Protein AF-A0A938VSW7-F1 (afdb_monomer_lite)

pLDDT: mean 74.75, std 19.7, range [31.94, 96.06]

Sequence (171 aa):
MTPTSTSGLDQGVTTGTHVVDALVDTPWIGLETRHRLQKVVVGFRALDLTTGGFPSIKDLWSASTDTLHLATLEVYTEGDITTPAVSQDLNKLVSSMKALKPDENQQMPLMDIEARHLDCAGMSFKLRFKNALSAAATAAGHKKGLFRIAYIELYVTPSESSIPNAPEPTP

Foldseek 3Di:
DDDDPPPPPPPDPPVPPDDDKDKDKDPKDFAPAKKWFFKKKWWKFAPDDPDPPDPDPCPQLVDQAAKAFAWWKFKDADPPPPDGLDIDTFIDGSVVQVPFAQDPVSGRDIDITMDGPSGDMHRIMMIMTILDQDPVCVVVVHHYGGIDTPDMDIDIGHDPDPDPPDPPPDD

Structure (mmCIF, N/CA/C/O backbone):
data_AF-A0A938VSW7-F1
#
_entry.id   AF-A0A938VSW7-F1
#
loop_
_atom_site.group_PDB
_atom_site.id
_atom_site.type_symbol
_atom_site.label_atom_id
_atom_site.label_alt_id
_atom_site.label_comp_id
_atom_site.label_asym_id
_atom_site.label_entity_id
_atom_site.label_seq_id
_atom_site.pdbx_PDB_ins_code
_atom_site.Cartn_x
_atom_site.Cartn_y
_atom_site.Cartn_z
_atom_site.occupancy
_atom_site.B_iso_or_equiv
_atom_site.auth_seq_id
_atom_site.auth_comp_id
_atom_site.auth_asym_id
_atom_site.auth_atom_id
_atom_site.pdbx_PDB_model_num
ATOM 1 N N . MET A 1 1 ? 9.343 7.666 64.775 1.00 37.47 1 MET A N 1
ATOM 2 C CA . MET A 1 1 ? 9.711 7.636 63.346 1.00 37.47 1 MET A CA 1
ATOM 3 C C . MET A 1 1 ? 8.988 6.457 62.733 1.00 37.47 1 MET A C 1
ATOM 5 O O . MET A 1 1 ? 9.283 5.325 63.086 1.00 37.47 1 MET A O 1
ATOM 9 N N . THR A 1 2 ? 7.977 6.741 61.927 1.00 36.31 2 THR A N 1
ATOM 10 C CA . THR A 1 2 ? 7.080 5.756 61.312 1.00 36.31 2 THR A CA 1
ATOM 11 C C . THR A 1 2 ? 7.349 5.822 59.811 1.00 36.31 2 THR A C 1
ATOM 13 O O . THR A 1 2 ? 7.447 6.941 59.303 1.00 36.31 2 THR A O 1
ATOM 16 N N . PRO A 1 3 ? 7.526 4.703 59.090 1.00 33.22 3 PRO A N 1
ATOM 17 C CA . PRO A 1 3 ? 7.758 4.776 57.657 1.00 33.22 3 PRO A CA 1
ATOM 18 C C . PRO A 1 3 ? 6.482 5.267 56.967 1.00 33.22 3 PRO A C 1
ATOM 20 O O . PRO A 1 3 ? 5.403 4.696 57.129 1.00 33.22 3 PRO A O 1
ATOM 23 N N . THR A 1 4 ? 6.615 6.356 56.216 1.00 37.28 4 THR A N 1
ATOM 24 C CA . THR A 1 4 ? 5.563 6.904 55.364 1.00 37.28 4 THR A CA 1
ATOM 25 C C . THR A 1 4 ? 5.325 5.941 54.204 1.00 37.28 4 THR A C 1
ATOM 27 O O . THR A 1 4 ? 6.127 5.862 53.277 1.00 37.28 4 THR A O 1
ATOM 30 N N . SER A 1 5 ? 4.215 5.206 54.254 1.00 35.53 5 SER A N 1
ATOM 31 C CA . SER A 1 5 ? 3.655 4.499 53.102 1.00 35.53 5 SER A CA 1
ATOM 32 C C . SER A 1 5 ? 3.223 5.530 52.060 1.00 35.53 5 SER A C 1
ATOM 34 O O . SER A 1 5 ? 2.189 6.177 52.220 1.00 35.53 5 SER A O 1
ATOM 36 N N . THR A 1 6 ? 4.000 5.699 50.991 1.00 39.44 6 THR A N 1
ATOM 37 C CA . THR A 1 6 ? 3.523 6.380 49.785 1.00 39.44 6 THR A CA 1
ATOM 38 C C . THR A 1 6 ? 2.794 5.344 48.940 1.00 39.44 6 THR A C 1
ATOM 40 O O . THR A 1 6 ? 3.403 4.601 48.177 1.00 39.44 6 THR A O 1
ATOM 43 N N . SER A 1 7 ? 1.474 5.267 49.103 1.00 40.72 7 SER A N 1
ATOM 44 C CA . SER A 1 7 ? 0.603 4.629 48.122 1.00 40.72 7 SER A CA 1
ATOM 45 C C . SER A 1 7 ? 0.583 5.506 46.867 1.00 40.72 7 SER A C 1
ATOM 47 O O . SER A 1 7 ? -0.312 6.330 46.676 1.00 40.72 7 SER A O 1
ATOM 49 N N . GLY A 1 8 ? 1.606 5.374 46.028 1.00 32.53 8 GLY A N 1
ATOM 50 C CA . GLY A 1 8 ? 1.501 5.742 44.627 1.00 32.53 8 GLY A CA 1
ATOM 51 C C . GLY A 1 8 ? 0.665 4.665 43.961 1.00 32.53 8 GLY A C 1
ATOM 52 O O . GLY A 1 8 ? 1.194 3.629 43.579 1.00 32.53 8 GLY A O 1
ATOM 53 N N . LEU A 1 9 ? -0.651 4.869 43.917 1.00 34.19 9 LEU A N 1
ATOM 54 C CA . LEU A 1 9 ? -1.508 4.162 42.977 1.00 34.19 9 LEU A CA 1
ATOM 55 C C . LEU A 1 9 ? -0.859 4.318 41.600 1.00 34.19 9 LEU A C 1
ATOM 57 O O . LEU A 1 9 ? -0.816 5.435 41.081 1.00 34.19 9 LEU A O 1
ATOM 61 N N . ASP A 1 10 ? -0.351 3.215 41.051 1.00 31.94 10 ASP A N 1
ATOM 62 C CA . ASP A 1 10 ? -0.155 3.045 39.618 1.00 31.94 10 ASP A CA 1
ATOM 63 C C . ASP A 1 10 ? -1.502 3.369 38.967 1.00 31.94 10 ASP A C 1
ATOM 65 O O . ASP A 1 10 ? -2.405 2.533 38.870 1.00 31.94 10 ASP A O 1
ATOM 69 N N . GLN A 1 11 ? -1.689 4.640 38.608 1.00 37.84 11 GLN A N 1
ATOM 70 C CA . GLN A 1 11 ? -2.750 5.033 37.707 1.00 37.84 11 GLN A CA 1
ATOM 71 C C . GLN A 1 11 ? -2.490 4.261 36.430 1.00 37.84 11 GLN A C 1
ATOM 73 O O . GLN A 1 11 ? -1.427 4.403 35.828 1.00 37.84 11 GLN A O 1
ATOM 78 N N . GLY A 1 12 ? -3.450 3.403 36.093 1.00 35.81 12 GLY A N 1
ATOM 79 C CA . GLY A 1 12 ? -3.378 2.465 34.993 1.00 35.81 12 GLY A CA 1
ATOM 80 C C . GLY A 1 12 ? -2.752 3.085 33.757 1.00 35.81 12 GLY A C 1
ATOM 81 O O . GLY A 1 12 ? -3.410 3.779 32.985 1.00 35.81 12 GLY A O 1
ATOM 82 N N . VAL A 1 13 ? -1.488 2.744 33.527 1.00 33.59 13 VAL A N 1
ATOM 83 C CA . VAL A 1 13 ? -0.973 2.664 32.175 1.00 33.59 13 VAL A CA 1
ATOM 84 C C . VAL A 1 13 ? -1.668 1.440 31.594 1.00 33.59 13 VAL A C 1
ATOM 86 O O . VAL A 1 13 ? -1.162 0.324 31.649 1.00 33.59 13 VAL A O 1
ATOM 89 N N . THR A 1 14 ? -2.872 1.630 31.051 1.00 35.84 14 THR A N 1
ATOM 90 C CA . THR A 1 14 ? -3.239 0.857 29.869 1.00 35.84 14 THR A CA 1
ATOM 91 C C . THR A 1 14 ? -2.135 1.164 28.877 1.00 35.84 14 THR A C 1
ATOM 93 O O . THR A 1 14 ? -2.120 2.245 28.290 1.00 35.84 14 THR A O 1
ATOM 96 N N . THR A 1 15 ? -1.147 0.277 28.788 1.00 39.91 15 THR A N 1
ATOM 97 C CA . THR A 1 15 ? -0.140 0.272 27.737 1.00 39.91 15 THR A CA 1
ATOM 98 C C . THR A 1 15 ? -0.913 0.137 26.438 1.00 39.91 15 THR A C 1
ATOM 100 O O . THR A 1 15 ? -1.224 -0.962 25.988 1.00 39.91 15 THR A O 1
ATOM 103 N N . GLY A 1 16 ? -1.331 1.277 25.887 1.00 41.97 16 GLY A N 1
ATOM 104 C CA . GLY A 1 16 ? -1.948 1.333 24.582 1.00 41.97 16 GLY A CA 1
ATOM 105 C C . GLY A 1 16 ? -0.976 0.679 23.619 1.00 41.97 16 GLY A C 1
ATOM 106 O O . GLY A 1 16 ? 0.212 1.004 23.608 1.00 41.97 16 GLY A O 1
ATOM 107 N N . THR A 1 17 ? -1.453 -0.290 22.850 1.00 50.28 17 THR A N 1
ATOM 108 C CA . THR A 1 17 ? -0.676 -0.883 21.770 1.00 50.28 17 THR A CA 1
ATOM 109 C C . THR A 1 17 ? -0.430 0.225 20.746 1.00 50.28 17 THR A C 1
ATOM 111 O O . THR A 1 17 ? -1.281 0.519 19.909 1.00 50.28 17 THR A O 1
ATOM 114 N N . HIS A 1 18 ? 0.690 0.937 20.867 1.00 50.75 18 HIS A N 1
ATOM 115 C CA . HIS A 1 18 ? 1.021 2.023 19.955 1.00 50.75 18 HIS A CA 1
ATOM 116 C C . HIS A 1 18 ? 1.423 1.420 18.608 1.00 50.75 18 HIS A C 1
ATOM 118 O O . HIS A 1 18 ? 2.370 0.638 18.523 1.00 50.75 18 HIS A O 1
ATOM 124 N N . VAL A 1 19 ? 0.693 1.773 17.547 1.00 60.81 19 VAL A N 1
ATOM 125 C CA . VAL A 1 19 ? 1.046 1.382 16.178 1.00 60.81 19 VAL A CA 1
ATOM 126 C C . VAL A 1 19 ? 2.333 2.111 15.795 1.00 60.81 19 VAL A C 1
ATOM 128 O O . VAL A 1 19 ? 2.337 3.335 15.661 1.00 60.81 19 VAL A O 1
ATOM 131 N N . VAL A 1 20 ? 3.427 1.365 15.650 1.00 61.41 20 VAL A N 1
ATOM 132 C CA . VAL A 1 20 ? 4.724 1.898 15.212 1.00 61.41 20 VAL A CA 1
ATOM 133 C C . VAL A 1 20 ? 4.769 1.935 13.687 1.00 61.41 20 VAL A C 1
ATOM 135 O O . VAL A 1 20 ? 4.214 1.059 13.016 1.00 61.41 20 VAL A O 1
ATOM 138 N N . ASP A 1 21 ? 5.447 2.940 13.135 1.00 74.00 21 ASP A N 1
ATOM 139 C CA . ASP A 1 21 ? 5.709 2.995 11.702 1.00 74.00 21 ASP A CA 1
ATOM 140 C C . ASP A 1 21 ? 6.591 1.822 11.288 1.00 74.00 21 ASP A C 1
ATOM 142 O O . ASP A 1 21 ? 7.732 1.677 11.722 1.00 74.00 21 ASP A O 1
ATOM 146 N N . ALA A 1 22 ? 6.028 0.977 10.434 1.00 72.44 22 ALA A N 1
ATOM 147 C CA . ALA A 1 22 ? 6.720 -0.133 9.816 1.00 72.44 22 ALA A CA 1
ATOM 148 C C . ALA A 1 22 ? 6.931 0.161 8.333 1.00 72.44 22 ALA A C 1
ATOM 150 O O . ALA A 1 22 ? 6.105 0.813 7.682 1.00 72.44 22 ALA A O 1
ATOM 151 N N . LEU A 1 23 ? 8.036 -0.358 7.810 1.00 86.19 23 LEU A N 1
ATOM 152 C CA . LEU A 1 23 ? 8.347 -0.368 6.392 1.00 86.19 23 LEU A CA 1
ATOM 153 C C . LEU A 1 23 ? 8.542 -1.818 5.961 1.00 86.19 23 LEU A C 1
ATOM 155 O O . LEU A 1 23 ? 9.309 -2.555 6.579 1.00 86.19 23 LEU A O 1
ATOM 159 N N . VAL A 1 24 ? 7.844 -2.213 4.902 1.00 88.62 24 VAL A N 1
ATOM 160 C CA . VAL A 1 24 ? 7.968 -3.534 4.283 1.00 88.62 24 VAL A CA 1
ATOM 161 C C . VAL A 1 24 ? 8.342 -3.343 2.823 1.00 88.62 24 VAL A C 1
ATOM 163 O O . VAL A 1 24 ? 7.614 -2.695 2.077 1.00 88.62 24 VAL A O 1
ATOM 166 N N . ASP A 1 25 ? 9.467 -3.923 2.421 1.00 92.12 25 ASP A N 1
ATOM 167 C CA . ASP A 1 25 ? 9.949 -3.908 1.043 1.00 92.12 25 ASP A CA 1
ATOM 168 C C . ASP A 1 25 ? 9.784 -5.300 0.425 1.00 92.12 25 ASP A C 1
ATOM 170 O O . ASP A 1 25 ? 10.153 -6.306 1.036 1.00 92.12 25 ASP A O 1
ATOM 174 N N . THR A 1 26 ? 9.293 -5.368 -0.812 1.00 91.25 26 THR A N 1
ATOM 175 C CA . THR A 1 26 ? 9.405 -6.590 -1.614 1.00 91.25 26 THR A CA 1
ATOM 176 C C . THR A 1 26 ? 10.826 -6.733 -2.168 1.00 91.25 26 THR A C 1
ATOM 178 O O . THR A 1 26 ? 11.542 -5.735 -2.333 1.00 91.25 26 THR A O 1
ATOM 181 N N . PRO A 1 27 ? 11.248 -7.953 -2.540 1.00 92.69 27 PRO A N 1
ATOM 182 C CA . PRO A 1 27 ? 12.332 -8.121 -3.497 1.00 92.69 27 PRO A CA 1
ATOM 183 C C . PRO A 1 27 ? 12.034 -7.372 -4.805 1.00 92.69 27 PRO A C 1
ATOM 185 O O . PRO A 1 27 ? 10.881 -7.038 -5.099 1.00 92.69 27 PRO A O 1
ATOM 188 N N . TRP A 1 28 ? 13.077 -7.134 -5.600 1.00 93.75 28 TRP A N 1
ATOM 189 C CA . TRP A 1 28 ? 12.902 -6.675 -6.975 1.00 93.75 28 TRP A CA 1
ATOM 190 C C . TRP A 1 28 ? 12.240 -7.773 -7.805 1.00 93.75 28 TRP A C 1
ATOM 192 O O . TRP A 1 28 ? 12.693 -8.917 -7.819 1.00 93.75 28 TRP A O 1
ATOM 202 N N . ILE A 1 29 ? 11.175 -7.404 -8.505 1.00 93.19 29 ILE A N 1
ATOM 203 C CA . ILE A 1 29 ? 10.444 -8.256 -9.434 1.00 93.19 29 ILE A CA 1
ATOM 204 C C . ILE A 1 29 ? 10.929 -7.884 -10.831 1.00 93.19 29 ILE A C 1
ATOM 206 O O . ILE A 1 29 ? 10.558 -6.834 -11.354 1.00 93.19 29 ILE A O 1
ATOM 210 N N . GLY A 1 30 ? 11.809 -8.709 -11.393 1.00 91.44 30 GLY A N 1
ATOM 211 C CA . GLY A 1 30 ? 12.292 -8.562 -12.765 1.00 91.44 30 GLY A CA 1
ATOM 212 C C . GLY A 1 30 ? 11.322 -9.181 -13.768 1.00 91.44 30 GLY A C 1
ATOM 213 O O . GLY A 1 30 ? 10.740 -10.231 -13.506 1.00 91.44 30 GLY A O 1
ATOM 214 N N . LEU A 1 31 ? 11.167 -8.531 -14.914 1.00 89.12 31 LEU A N 1
ATOM 215 C CA . LEU A 1 31 ? 10.384 -8.981 -16.058 1.00 89.12 31 LEU A CA 1
ATOM 216 C C . LEU A 1 31 ? 11.305 -9.091 -17.279 1.00 89.12 31 LEU A C 1
ATOM 218 O O . LEU A 1 31 ? 12.276 -8.346 -17.403 1.00 89.12 31 LEU A O 1
ATOM 222 N N . GLU A 1 32 ? 11.000 -10.013 -18.192 1.00 87.25 32 GLU A N 1
ATOM 223 C CA . GLU A 1 32 ? 11.838 -10.270 -19.376 1.00 87.25 32 GLU A CA 1
ATOM 224 C C . GLU A 1 32 ? 11.861 -9.090 -20.356 1.00 87.25 32 GLU A C 1
ATOM 226 O O . GLU A 1 32 ? 12.871 -8.812 -21.000 1.00 87.25 32 GLU A O 1
ATOM 231 N N . THR A 1 33 ? 10.742 -8.376 -20.458 1.00 89.19 33 THR A N 1
ATOM 232 C CA . THR A 1 33 ? 10.574 -7.204 -21.318 1.00 89.19 33 THR A CA 1
ATOM 233 C C . THR A 1 33 ? 9.970 -6.051 -20.528 1.00 89.19 33 THR A C 1
ATOM 235 O O . THR A 1 33 ? 9.514 -6.208 -19.391 1.00 89.19 33 THR A O 1
ATOM 238 N N . ARG A 1 34 ? 9.967 -4.853 -21.119 1.00 88.75 34 ARG A N 1
ATOM 239 C CA . ARG A 1 34 ? 9.388 -3.674 -20.475 1.00 88.75 34 ARG A CA 1
ATOM 240 C C . ARG A 1 34 ? 7.872 -3.817 -20.371 1.00 88.75 34 ARG A C 1
ATOM 242 O O . ARG A 1 34 ? 7.187 -3.964 -21.381 1.00 88.75 34 ARG A O 1
ATOM 249 N N . HIS A 1 35 ? 7.347 -3.701 -19.159 1.00 92.44 35 HIS A N 1
ATOM 250 C CA . HIS A 1 35 ? 5.912 -3.715 -18.902 1.00 92.44 35 HIS A CA 1
ATOM 251 C C . HIS A 1 35 ? 5.457 -2.410 -18.258 1.00 92.44 35 HIS A C 1
ATOM 253 O O . HIS A 1 35 ? 6.245 -1.687 -17.651 1.00 92.44 35 HIS A O 1
ATOM 259 N N . ARG A 1 36 ? 4.163 -2.122 -18.375 1.00 92.56 36 ARG A N 1
ATOM 260 C CA . ARG A 1 36 ? 3.461 -1.090 -17.617 1.00 92.56 36 ARG A CA 1
ATOM 261 C C . ARG A 1 36 ? 2.701 -1.726 -16.461 1.00 92.56 36 ARG A C 1
ATOM 263 O O . ARG A 1 36 ? 1.843 -2.582 -16.692 1.00 92.56 36 ARG A O 1
ATOM 270 N N . LEU A 1 37 ? 2.993 -1.294 -15.237 1.00 93.12 37 LEU A N 1
ATOM 271 C CA . LEU A 1 37 ? 2.238 -1.668 -14.046 1.00 93.12 37 LEU A CA 1
ATOM 272 C C . LEU A 1 37 ? 0.945 -0.851 -13.994 1.00 93.12 37 LEU A C 1
ATOM 274 O O . LEU A 1 37 ? 0.973 0.371 -13.873 1.00 93.12 37 LEU A O 1
ATOM 278 N N . GLN A 1 38 ? -0.190 -1.539 -14.095 1.00 92.31 38 GLN A N 1
ATOM 279 C CA . GLN A 1 38 ? -1.513 -0.909 -14.155 1.00 92.31 38 GLN A CA 1
ATOM 280 C C . GLN A 1 38 ? -2.212 -0.917 -12.797 1.00 92.31 38 GLN A C 1
ATOM 282 O O . GLN A 1 38 ? -2.896 0.041 -12.418 1.00 92.31 38 GLN A O 1
ATOM 287 N N . LYS A 1 39 ? -2.054 -2.024 -12.067 1.00 93.94 39 LYS A N 1
ATOM 288 C CA . LYS A 1 39 ? -2.736 -2.262 -10.800 1.00 93.94 39 LYS A CA 1
ATOM 289 C C . LYS A 1 39 ? -1.892 -3.147 -9.890 1.00 93.94 39 LYS A C 1
ATOM 291 O O . LYS A 1 39 ? -1.253 -4.090 -10.352 1.00 93.94 39 LYS A O 1
ATOM 296 N N . VAL A 1 40 ? -1.950 -2.874 -8.593 1.00 94.69 40 VAL A N 1
ATOM 297 C CA . VAL A 1 40 ? -1.493 -3.788 -7.540 1.00 94.69 40 VAL A CA 1
ATOM 298 C C . VAL A 1 40 ? -2.688 -4.120 -6.654 1.00 94.69 40 VAL A C 1
ATOM 300 O O . VAL A 1 40 ? -3.420 -3.220 -6.247 1.00 94.69 40 VAL A O 1
ATOM 303 N N . VAL A 1 41 ? -2.901 -5.402 -6.367 1.00 94.38 41 VAL A N 1
ATOM 304 C CA . VAL A 1 41 ? -3.890 -5.862 -5.383 1.00 94.38 41 VAL A CA 1
ATOM 305 C C . VAL A 1 41 ? -3.136 -6.351 -4.161 1.00 94.38 41 VAL A C 1
ATOM 307 O O . VAL A 1 41 ? -2.222 -7.164 -4.272 1.00 94.38 41 VAL A O 1
ATOM 310 N N . VAL A 1 42 ? -3.497 -5.836 -2.993 1.00 93.06 42 VAL A N 1
ATOM 311 C CA . VAL A 1 42 ? -2.857 -6.181 -1.725 1.00 93.06 42 VAL A CA 1
ATOM 312 C C . VAL A 1 42 ? -3.916 -6.737 -0.796 1.00 93.06 42 VAL A C 1
ATOM 314 O O . VAL A 1 42 ? -4.889 -6.050 -0.482 1.00 93.06 42 VAL A O 1
ATOM 317 N N . GLY A 1 43 ? -3.711 -7.971 -0.347 1.00 89.94 43 GLY A N 1
ATOM 318 C CA . GLY A 1 43 ? -4.542 -8.581 0.678 1.00 89.94 43 GLY A CA 1
ATOM 319 C C . GLY A 1 43 ? -4.022 -8.209 2.056 1.00 89.94 43 GLY A C 1
ATOM 320 O O . GLY A 1 43 ? -2.932 -8.634 2.440 1.00 89.94 43 GLY A O 1
ATOM 321 N N . PHE A 1 44 ? -4.799 -7.456 2.826 1.00 86.25 44 PHE A N 1
ATOM 322 C CA . PHE A 1 44 ? -4.495 -7.158 4.223 1.00 86.25 44 PHE A CA 1
ATOM 323 C C . PHE A 1 44 ? -5.286 -8.058 5.160 1.00 86.25 44 PHE A C 1
ATOM 325 O O . PHE A 1 44 ? -6.440 -8.397 4.908 1.00 86.25 44 PHE A O 1
ATOM 332 N N . ARG A 1 45 ? -4.686 -8.398 6.298 1.00 80.88 45 ARG A N 1
ATOM 333 C CA . ARG A 1 45 ? -5.381 -9.041 7.411 1.00 80.88 45 ARG A CA 1
ATOM 334 C C . ARG A 1 45 ? -5.137 -8.254 8.685 1.00 80.88 45 ARG A C 1
ATOM 336 O O . ARG A 1 45 ? -3.996 -7.905 8.964 1.00 80.88 45 ARG A O 1
ATOM 343 N N . ALA A 1 46 ? -6.174 -7.989 9.469 1.00 76.12 46 ALA A N 1
ATOM 344 C CA . ALA A 1 46 ? -6.000 -7.337 10.765 1.00 76.12 46 ALA A CA 1
ATOM 345 C C . ALA A 1 46 ? -5.157 -8.214 11.714 1.00 76.12 46 ALA A C 1
ATOM 347 O O . ALA A 1 46 ? -5.324 -9.437 11.748 1.00 76.12 46 ALA A O 1
ATOM 348 N N . LEU A 1 47 ? -4.237 -7.584 12.445 1.00 66.81 47 LEU A N 1
ATOM 349 C CA . LEU A 1 47 ? -3.419 -8.198 13.486 1.00 66.81 47 LEU A CA 1
ATOM 350 C C . LEU A 1 47 ? -4.045 -7.867 14.848 1.00 66.81 47 LEU A C 1
ATOM 352 O O . LEU A 1 47 ? -4.134 -6.701 15.211 1.00 66.81 47 LEU A O 1
ATOM 356 N N . ASP A 1 48 ? -4.414 -8.915 15.579 1.00 54.88 48 ASP A N 1
ATOM 357 C CA . ASP A 1 48 ? -4.952 -8.957 16.948 1.00 54.88 48 ASP A CA 1
ATOM 358 C C . ASP A 1 48 ? -6.484 -9.126 17.105 1.00 54.88 48 ASP A C 1
ATOM 360 O O . ASP A 1 48 ? -7.309 -8.321 16.674 1.00 54.88 48 ASP A O 1
ATOM 364 N N . LEU A 1 49 ? -6.799 -10.259 17.745 1.00 49.78 49 LEU A N 1
ATOM 365 C CA . LEU A 1 49 ? -8.076 -10.858 18.143 1.00 49.78 49 LEU A CA 1
ATOM 366 C C . LEU A 1 49 ? -7.855 -11.626 19.469 1.00 49.78 49 LEU A C 1
ATOM 368 O O . LEU A 1 49 ? -8.308 -12.761 19.638 1.00 49.78 49 LEU A O 1
ATOM 372 N N . THR A 1 50 ? -7.080 -11.087 20.410 1.00 41.91 50 THR A N 1
ATOM 373 C CA . THR A 1 50 ? -6.873 -11.738 21.713 1.00 41.91 50 THR A CA 1
ATOM 374 C C . THR A 1 50 ? -8.127 -11.639 22.582 1.00 41.91 50 THR A C 1
ATOM 376 O O . THR A 1 50 ? -8.244 -10.767 23.433 1.00 41.91 50 THR A O 1
ATOM 379 N N . THR A 1 51 ? -9.057 -12.572 22.342 1.00 42.38 51 THR A N 1
ATOM 380 C CA . THR A 1 51 ? -10.317 -12.945 23.028 1.00 42.38 51 THR A CA 1
ATOM 381 C C . THR A 1 51 ? -11.505 -12.893 22.066 1.00 42.38 51 THR A C 1
ATOM 383 O O . THR A 1 51 ? -11.627 -11.966 21.274 1.00 42.38 51 THR A O 1
ATOM 386 N N . GLY A 1 52 ? -12.345 -13.939 22.097 1.00 40.34 52 GLY A N 1
ATOM 387 C CA . GLY A 1 52 ? -13.476 -14.232 21.197 1.00 40.34 52 GLY A CA 1
ATOM 388 C C . GLY A 1 52 ? -14.636 -13.228 21.233 1.00 40.34 52 GLY A C 1
ATOM 389 O O . GLY A 1 52 ? -15.792 -13.590 21.420 1.00 40.34 52 GLY A O 1
ATOM 390 N N . GLY A 1 53 ? -14.306 -11.963 21.034 1.00 41.59 53 GLY A N 1
ATOM 391 C CA . GLY A 1 53 ? -15.146 -10.786 20.968 1.00 41.59 53 GLY A CA 1
ATOM 392 C C . GLY A 1 53 ? -14.195 -9.599 20.856 1.00 41.59 53 GLY A C 1
ATOM 393 O O . GLY A 1 53 ? -13.529 -9.287 21.831 1.00 41.59 53 GLY A O 1
ATOM 394 N N . PHE A 1 54 ? -14.093 -9.003 19.660 1.00 47.06 54 PHE A N 1
ATOM 395 C CA . PHE A 1 54 ? -13.268 -7.830 19.315 1.00 47.06 54 PHE A CA 1
ATOM 396 C C . PHE A 1 54 ? -12.653 -7.079 20.522 1.00 47.06 54 PHE A C 1
ATOM 398 O O . PHE A 1 54 ? -13.322 -6.205 21.089 1.00 47.06 54 PHE A O 1
ATOM 405 N N . PRO A 1 55 ? -11.396 -7.348 20.918 1.00 40.78 55 PRO A N 1
ATOM 406 C CA . PRO A 1 55 ? -10.778 -6.627 22.018 1.00 40.78 55 PRO A CA 1
ATOM 407 C C . PRO A 1 55 ? -10.054 -5.360 21.531 1.00 40.78 55 PRO A C 1
ATOM 409 O O . PRO A 1 55 ? -9.368 -5.340 20.514 1.00 40.78 55 PRO A O 1
ATOM 412 N N . SER A 1 56 ? -10.292 -4.281 22.284 1.00 40.84 56 SER A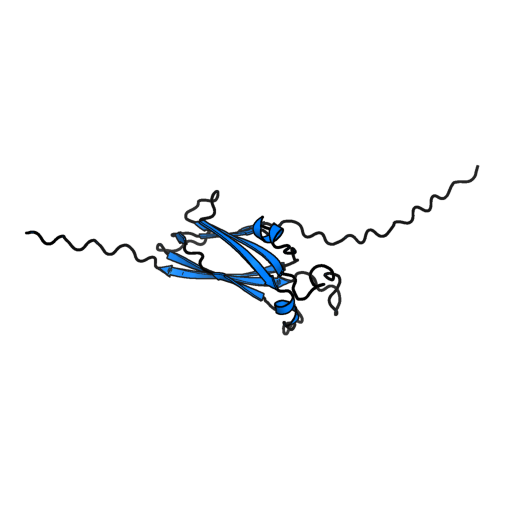 N 1
ATOM 413 C CA . SER A 1 56 ? -9.536 -3.023 22.445 1.00 40.84 56 SER A CA 1
ATOM 414 C C . SER A 1 56 ? -9.049 -2.205 21.249 1.00 40.84 56 SER A C 1
ATOM 416 O O . SER A 1 56 ? -8.382 -1.203 21.471 1.00 40.84 56 SER A O 1
ATOM 418 N N . ILE A 1 57 ? -9.462 -2.470 20.015 1.00 49.69 57 ILE A N 1
ATOM 419 C CA . ILE A 1 57 ? -9.322 -1.459 18.955 1.00 49.69 57 ILE A CA 1
ATOM 420 C C . ILE A 1 57 ? -10.540 -0.494 18.945 1.00 49.69 57 ILE A C 1
ATOM 422 O O . ILE A 1 57 ? -10.982 -0.007 17.904 1.00 49.69 57 ILE A O 1
ATOM 426 N N . LYS A 1 58 ? -11.157 -0.230 20.107 1.00 46.88 58 LYS A N 1
ATOM 427 C CA . LYS A 1 58 ? -12.383 0.589 20.197 1.00 46.88 58 LYS A CA 1
ATOM 428 C C . LYS A 1 5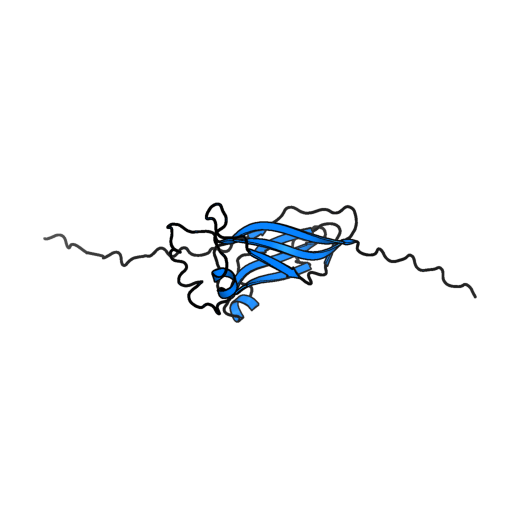8 ? -12.207 1.974 19.573 1.00 46.88 58 LYS A C 1
ATOM 430 O O . LYS A 1 58 ? -13.153 2.461 18.966 1.00 46.88 58 LYS A O 1
ATOM 435 N N . ASP A 1 59 ? -11.008 2.548 19.640 1.00 50.09 59 ASP A N 1
ATOM 436 C CA . ASP A 1 59 ? -10.746 3.892 19.119 1.00 50.09 59 ASP A CA 1
ATOM 437 C C . ASP A 1 59 ? -10.568 3.948 17.597 1.00 50.09 59 ASP A C 1
ATOM 439 O O . ASP A 1 59 ? -10.965 4.946 16.987 1.00 50.09 59 ASP A O 1
ATOM 443 N N . LEU A 1 60 ? -10.036 2.894 16.959 1.00 54.66 60 LEU A N 1
ATOM 444 C CA . LEU A 1 60 ? -9.894 2.862 15.492 1.00 54.66 60 LEU A CA 1
ATOM 445 C C . LEU A 1 60 ? -11.210 2.491 14.803 1.00 54.66 60 LEU A C 1
ATOM 447 O O . LEU A 1 60 ? -11.439 2.912 13.677 1.00 54.66 60 LEU A O 1
ATOM 451 N N . TRP A 1 61 ? -12.089 1.745 15.481 1.00 61.31 61 TRP A N 1
ATOM 452 C CA . TRP A 1 61 ? -13.388 1.318 14.942 1.00 61.31 61 TRP A CA 1
ATOM 453 C C . TRP A 1 61 ? -14.582 2.087 15.520 1.00 61.31 61 TRP A C 1
ATOM 455 O O . TRP A 1 61 ? -15.730 1.650 15.335 1.00 61.31 61 TRP A O 1
ATOM 465 N N . SER A 1 62 ? -14.326 3.172 16.260 1.00 61.66 62 SER A N 1
ATOM 466 C CA . SER A 1 62 ? -15.339 3.895 17.038 1.00 61.66 62 SER A CA 1
ATOM 467 C C . SER A 1 62 ? -16.450 4.440 16.148 1.00 61.66 62 SER A C 1
ATOM 469 O O . SER A 1 62 ? -17.621 4.195 16.442 1.00 61.66 62 SER A O 1
ATOM 471 N N . ALA A 1 63 ? -16.114 5.067 15.016 1.00 72.31 63 ALA A N 1
ATOM 472 C CA . ALA A 1 63 ? -17.097 5.495 14.028 1.00 72.31 63 ALA A CA 1
ATOM 473 C C . ALA A 1 63 ? -17.021 4.642 12.754 1.00 72.31 63 ALA A C 1
ATOM 475 O O . ALA A 1 63 ? -15.958 4.383 12.198 1.00 72.31 63 ALA A O 1
ATOM 476 N N . SER A 1 64 ? -18.176 4.209 12.239 1.00 75.19 64 SER A N 1
ATOM 477 C CA . SER A 1 64 ? -18.257 3.477 10.962 1.00 75.19 64 SER A CA 1
ATOM 478 C C . SER A 1 64 ? -17.828 4.306 9.750 1.00 75.19 64 SER A C 1
ATOM 480 O O . SER A 1 64 ? -17.549 3.742 8.695 1.00 75.19 64 SER A O 1
ATOM 482 N N . THR A 1 65 ? -17.807 5.627 9.910 1.00 81.44 65 THR A N 1
ATOM 483 C CA . THR A 1 65 ? -17.377 6.614 8.919 1.00 81.44 65 THR A CA 1
ATOM 484 C C . THR A 1 65 ? -15.875 6.865 8.935 1.00 81.44 65 THR A C 1
ATOM 486 O O . THR A 1 65 ? -15.391 7.569 8.057 1.00 81.44 65 THR A O 1
ATOM 489 N N . ASP A 1 66 ? -15.139 6.324 9.910 1.00 82.31 66 ASP A N 1
ATOM 490 C CA . ASP A 1 66 ? -13.691 6.492 9.955 1.00 82.31 66 ASP A CA 1
ATOM 491 C C . ASP A 1 66 ? -13.027 5.772 8.777 1.00 82.31 66 ASP A C 1
ATOM 493 O O . ASP A 1 66 ? -13.405 4.654 8.399 1.00 82.31 66 ASP A O 1
ATOM 497 N N . THR A 1 67 ? -11.991 6.407 8.234 1.00 87.69 67 THR A N 1
ATOM 498 C CA . THR A 1 67 ? -11.112 5.818 7.226 1.00 87.69 67 THR A CA 1
ATOM 499 C C . THR A 1 67 ? -9.836 5.333 7.897 1.00 87.69 67 THR A C 1
ATOM 501 O O . THR A 1 67 ? -9.109 6.104 8.530 1.00 87.69 67 THR A O 1
ATOM 504 N N . LEU A 1 68 ? -9.547 4.045 7.735 1.00 86.44 68 LEU A N 1
ATOM 505 C CA . LEU A 1 68 ? -8.306 3.443 8.192 1.00 86.44 68 LEU A CA 1
ATOM 506 C C . LEU A 1 68 ? -7.258 3.497 7.088 1.00 86.44 68 LEU A C 1
ATOM 508 O O . LEU A 1 68 ? -7.501 3.055 5.966 1.00 86.44 68 LEU A O 1
ATOM 512 N N . HIS A 1 69 ? -6.092 4.037 7.424 1.00 88.75 69 HIS A N 1
ATOM 513 C CA . HIS A 1 69 ? -4.887 3.947 6.615 1.00 88.75 69 HIS A CA 1
ATOM 514 C C . HIS A 1 69 ? -4.208 2.611 6.913 1.00 88.75 69 HIS A C 1
ATOM 516 O O . HIS A 1 69 ? -3.864 2.333 8.065 1.00 88.75 69 HIS A O 1
ATOM 522 N N . LEU A 1 70 ? -4.067 1.777 5.882 1.00 87.44 70 LEU A N 1
ATOM 523 C CA . LEU A 1 70 ? -3.430 0.467 6.004 1.00 87.44 70 LEU A CA 1
ATOM 524 C C . LEU A 1 70 ? -1.939 0.551 5.675 1.00 87.44 70 LEU A C 1
ATOM 526 O O . LEU A 1 70 ? -1.126 -0.074 6.348 1.00 87.44 70 LEU A O 1
ATOM 530 N N . ALA A 1 71 ? -1.603 1.298 4.622 1.00 90.19 71 ALA A N 1
ATOM 531 C CA . ALA A 1 71 ? -0.239 1.607 4.214 1.00 90.19 71 ALA A CA 1
ATOM 532 C C . ALA A 1 71 ? -0.237 2.703 3.139 1.00 90.19 71 ALA A C 1
ATOM 534 O O . ALA A 1 71 ? -1.227 2.904 2.443 1.00 90.19 71 ALA A O 1
ATOM 535 N N . THR A 1 72 ? 0.904 3.342 2.927 1.00 92.19 72 THR A N 1
ATOM 536 C CA . THR A 1 72 ? 1.259 4.029 1.685 1.00 92.19 72 THR A CA 1
ATOM 537 C C . THR A 1 72 ? 2.060 3.051 0.830 1.00 92.19 72 THR A C 1
ATOM 539 O O . THR A 1 72 ? 3.100 2.559 1.277 1.00 92.19 72 THR A O 1
ATOM 542 N N . LEU A 1 73 ? 1.580 2.750 -0.374 1.00 93.94 73 LEU A N 1
ATOM 543 C CA . LEU A 1 73 ? 2.318 1.996 -1.381 1.00 93.94 73 LEU A CA 1
ATOM 544 C C . LEU A 1 73 ? 3.198 2.951 -2.182 1.00 93.94 73 LEU A C 1
ATOM 546 O O . LEU A 1 73 ? 2.699 3.890 -2.790 1.00 93.94 73 LEU A O 1
ATOM 550 N N . GLU A 1 74 ? 4.484 2.652 -2.249 1.00 94.88 74 GLU A N 1
ATOM 551 C CA . GLU A 1 74 ? 5.435 3.263 -3.167 1.00 94.88 74 GLU A CA 1
ATOM 552 C C . GLU A 1 74 ? 5.941 2.219 -4.160 1.00 94.88 74 GLU A C 1
ATOM 554 O O . GLU A 1 74 ? 6.331 1.114 -3.777 1.00 94.88 74 GLU A O 1
ATOM 559 N N . VAL A 1 75 ? 5.944 2.580 -5.440 1.00 95.25 75 VAL A N 1
ATOM 560 C CA . VAL A 1 75 ? 6.462 1.750 -6.528 1.00 95.25 75 VAL A CA 1
ATOM 561 C C . VAL A 1 75 ? 7.752 2.363 -7.041 1.00 95.25 75 VAL A C 1
ATOM 563 O O . VAL A 1 75 ? 7.780 3.527 -7.427 1.00 95.25 75 VAL A O 1
ATOM 566 N N . TYR A 1 76 ? 8.804 1.559 -7.086 1.00 96.06 76 TYR A N 1
ATOM 567 C CA . TYR A 1 76 ? 10.109 1.902 -7.635 1.00 96.06 76 TYR A CA 1
ATOM 568 C C . TYR A 1 76 ? 10.363 1.108 -8.916 1.00 96.06 76 TYR A C 1
ATOM 570 O O . TYR A 1 76 ? 9.915 -0.036 -9.033 1.00 96.06 76 TYR A O 1
ATOM 578 N N . THR A 1 77 ? 11.101 1.695 -9.857 1.00 94.75 77 THR A N 1
ATOM 579 C CA . THR A 1 77 ? 11.391 1.098 -11.169 1.00 94.75 77 THR A CA 1
ATOM 580 C C . THR A 1 77 ? 12.886 1.117 -11.470 1.00 94.75 77 THR A C 1
ATOM 582 O O . THR A 1 77 ? 13.566 2.080 -11.128 1.00 94.75 77 THR A O 1
ATOM 585 N N . GLU A 1 78 ? 13.388 0.089 -12.157 1.00 90.94 78 GLU A N 1
ATOM 586 C CA . GLU A 1 78 ? 14.743 0.062 -12.746 1.00 90.94 78 GLU A CA 1
ATOM 587 C C . GLU A 1 78 ? 15.902 0.285 -11.763 1.00 90.94 78 GLU A C 1
ATOM 589 O O . GLU A 1 78 ? 16.921 0.884 -12.101 1.00 90.94 78 GLU A O 1
ATOM 594 N N . GLY A 1 79 ? 15.770 -0.200 -10.529 1.00 84.06 79 GLY A N 1
ATOM 595 C CA . GLY A 1 79 ? 16.838 -0.095 -9.534 1.00 84.06 79 GLY A CA 1
ATOM 596 C C . GLY A 1 79 ? 16.947 1.266 -8.837 1.00 84.06 79 GLY A C 1
ATOM 597 O O . GLY A 1 79 ? 17.728 1.372 -7.890 1.00 84.06 79 GLY A O 1
ATOM 598 N N . ASP A 1 80 ? 16.166 2.283 -9.225 1.00 89.75 80 ASP A N 1
ATOM 599 C CA . ASP A 1 80 ? 16.098 3.537 -8.468 1.00 89.75 80 ASP A CA 1
ATOM 600 C C . ASP A 1 80 ? 15.386 3.285 -7.135 1.00 89.75 80 ASP A C 1
ATOM 602 O O . ASP A 1 80 ? 14.211 2.942 -7.101 1.00 89.75 80 ASP A O 1
ATOM 606 N N . ILE A 1 81 ? 16.109 3.430 -6.025 1.00 86.31 81 ILE A N 1
ATOM 607 C CA . ILE A 1 81 ? 15.582 3.264 -4.659 1.00 86.31 81 ILE A CA 1
ATOM 608 C C . ILE A 1 81 ? 15.272 4.598 -3.972 1.00 86.31 81 ILE A C 1
ATOM 610 O O . ILE A 1 81 ? 14.830 4.610 -2.818 1.00 86.31 81 ILE A O 1
ATOM 614 N N . THR A 1 82 ? 15.565 5.711 -4.643 1.00 88.44 82 THR A N 1
ATOM 615 C CA . THR A 1 82 ? 15.496 7.061 -4.082 1.00 88.44 82 THR A CA 1
ATOM 616 C C . THR A 1 82 ? 14.166 7.723 -4.393 1.00 88.44 82 THR A C 1
ATOM 618 O O . THR A 1 82 ? 13.540 8.270 -3.485 1.00 88.44 82 THR A O 1
ATOM 621 N N . THR A 1 83 ? 13.691 7.600 -5.635 1.00 90.81 83 THR A N 1
ATOM 622 C CA . THR A 1 83 ? 12.478 8.276 -6.097 1.00 90.81 83 THR A CA 1
ATOM 623 C C . THR A 1 83 ? 11.406 7.249 -6.448 1.00 90.81 83 THR A C 1
ATOM 625 O O . THR A 1 83 ? 11.598 6.454 -7.368 1.00 90.81 83 THR A O 1
ATOM 628 N N . PRO A 1 84 ? 10.267 7.221 -5.733 1.00 93.06 84 PRO A N 1
ATOM 629 C CA . PRO A 1 84 ? 9.162 6.366 -6.132 1.00 93.06 84 PRO A CA 1
ATOM 630 C C . PRO A 1 84 ? 8.559 6.893 -7.441 1.00 93.06 84 PRO A C 1
ATOM 632 O O . PRO A 1 84 ? 8.235 8.074 -7.552 1.00 93.06 84 PRO A O 1
ATOM 635 N N . ALA A 1 85 ? 8.376 6.01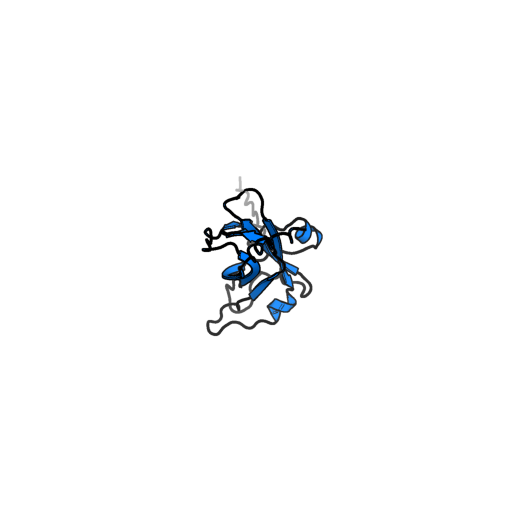0 -8.420 1.00 92.81 85 ALA A N 1
ATOM 636 C CA . ALA A 1 85 ? 7.665 6.308 -9.659 1.00 92.81 85 ALA A CA 1
ATOM 637 C C . ALA A 1 85 ? 6.183 6.612 -9.389 1.00 92.81 85 ALA A C 1
ATOM 639 O O . ALA A 1 85 ? 5.600 7.477 -10.038 1.00 92.81 85 ALA A O 1
ATOM 640 N N . VAL A 1 86 ? 5.588 5.920 -8.409 1.00 93.31 86 VAL A N 1
ATOM 641 C CA . VAL A 1 86 ? 4.227 6.174 -7.920 1.00 93.31 86 VAL A CA 1
ATOM 642 C C . VAL A 1 86 ? 4.168 6.032 -6.406 1.00 93.31 86 VAL A C 1
ATOM 644 O O . VAL A 1 86 ? 4.835 5.172 -5.834 1.00 93.31 86 VAL A O 1
ATOM 647 N N . SER A 1 87 ? 3.338 6.856 -5.764 1.00 92.38 87 SER A N 1
ATOM 648 C CA . SER A 1 87 ? 2.987 6.753 -4.348 1.00 92.38 87 SER A CA 1
ATOM 649 C C . SER A 1 87 ? 1.469 6.859 -4.181 1.00 92.38 87 SER A C 1
ATOM 651 O O . SER A 1 87 ? 0.852 7.768 -4.739 1.00 92.38 87 SER A O 1
ATOM 653 N N . GLN A 1 88 ? 0.857 5.922 -3.455 1.00 92.50 88 GLN A N 1
ATOM 654 C CA . GLN A 1 88 ? -0.591 5.854 -3.269 1.00 92.50 88 GLN A CA 1
ATOM 655 C C . GLN A 1 88 ? -0.964 5.370 -1.865 1.00 92.50 88 GLN A C 1
ATOM 657 O O . GLN A 1 88 ? -0.494 4.332 -1.402 1.00 92.50 88 GLN A O 1
ATOM 662 N N . ASP A 1 89 ? -1.875 6.091 -1.211 1.00 91.56 89 ASP A N 1
ATOM 663 C CA . ASP A 1 89 ? -2.451 5.666 0.063 1.00 91.56 89 ASP A CA 1
ATOM 664 C C . ASP A 1 89 ? -3.422 4.496 -0.132 1.00 91.56 89 ASP A C 1
ATOM 666 O O . ASP A 1 89 ? -4.393 4.583 -0.886 1.00 91.56 89 ASP A O 1
ATOM 670 N N . LEU A 1 90 ? -3.194 3.418 0.611 1.00 91.38 90 LEU A N 1
ATOM 671 C CA . LEU A 1 90 ? -4.076 2.265 0.729 1.00 91.38 90 LEU A CA 1
ATOM 672 C C . LEU A 1 90 ? -4.927 2.441 1.980 1.00 91.38 90 LEU A C 1
ATOM 674 O O . LEU A 1 90 ? -4.439 2.370 3.112 1.00 91.38 90 LEU A O 1
ATOM 678 N N . ASN A 1 91 ? -6.211 2.704 1.775 1.00 89.69 91 ASN A N 1
ATOM 679 C CA . ASN A 1 91 ? -7.135 3.027 2.847 1.00 89.69 91 ASN A CA 1
ATOM 680 C C . ASN A 1 91 ? -8.489 2.329 2.669 1.00 89.69 91 ASN A C 1
ATOM 682 O O . ASN A 1 91 ? -8.856 1.879 1.582 1.00 89.69 91 ASN A O 1
ATOM 686 N N . LYS A 1 92 ? -9.221 2.177 3.775 1.00 87.31 92 LYS A N 1
ATOM 687 C CA . LYS A 1 92 ? -10.522 1.500 3.793 1.00 87.31 92 LYS A CA 1
ATOM 688 C C . LYS A 1 92 ? -11.422 2.084 4.872 1.00 87.31 92 LYS A C 1
ATOM 690 O O . LYS A 1 92 ? -10.966 2.371 5.976 1.00 87.31 92 LYS A O 1
ATOM 695 N N . LEU A 1 93 ? -12.712 2.207 4.575 1.00 84.44 93 LEU A N 1
ATOM 696 C CA . LEU A 1 93 ? -13.707 2.591 5.573 1.00 84.44 93 LEU A CA 1
ATOM 697 C C . LEU A 1 93 ? -13.918 1.478 6.603 1.00 84.44 93 LEU A C 1
ATOM 699 O O . LEU A 1 93 ? -13.989 0.294 6.259 1.00 84.44 93 LEU A O 1
ATOM 703 N N . VAL A 1 94 ? -14.111 1.869 7.862 1.00 79.06 94 VAL A N 1
ATOM 704 C CA . VAL A 1 94 ? -14.469 0.952 8.954 1.00 79.06 94 VAL A CA 1
ATOM 705 C C . VAL A 1 94 ? -15.750 0.176 8.643 1.00 79.06 94 VAL A C 1
ATOM 707 O O . VAL A 1 94 ? -15.820 -1.026 8.906 1.00 79.06 94 VAL A O 1
ATOM 710 N N . SER A 1 95 ? -16.764 0.827 8.065 1.00 78.12 95 SER A N 1
ATOM 711 C CA . SER A 1 95 ? -18.027 0.179 7.679 1.00 78.12 95 SER A CA 1
ATOM 712 C C . SER A 1 95 ? -17.822 -1.001 6.724 1.00 78.12 95 SER A C 1
ATOM 714 O O . SER A 1 95 ? -18.461 -2.038 6.893 1.00 78.12 95 SER A O 1
ATOM 716 N N . SER A 1 96 ? -16.887 -0.885 5.776 1.00 77.44 96 SER A N 1
ATOM 717 C CA . SER A 1 96 ? -16.556 -1.958 4.833 1.00 77.44 96 SER A CA 1
ATOM 718 C C . SER A 1 96 ? -15.912 -3.163 5.515 1.00 77.44 96 SER A C 1
ATOM 720 O O . SER A 1 96 ? -16.064 -4.277 5.031 1.00 77.44 96 SER A O 1
ATOM 722 N N . MET A 1 97 ? -15.211 -2.955 6.631 1.00 71.94 97 MET A N 1
ATOM 723 C CA . MET A 1 97 ? -14.556 -4.029 7.381 1.00 71.94 97 MET A CA 1
ATOM 724 C C . MET A 1 97 ? -15.493 -4.705 8.380 1.00 71.94 97 MET A C 1
ATOM 726 O O . MET A 1 97 ? -15.458 -5.923 8.522 1.00 71.94 97 MET A O 1
ATOM 730 N N . LYS A 1 98 ? -16.379 -3.937 9.032 1.00 67.25 98 LYS A N 1
ATOM 731 C CA . LYS A 1 98 ? -17.393 -4.475 9.959 1.00 67.25 98 LYS A CA 1
ATOM 732 C C . LYS A 1 98 ? -18.368 -5.445 9.283 1.00 67.25 98 LYS A C 1
ATOM 734 O O . LYS A 1 98 ? -18.953 -6.282 9.959 1.00 67.25 98 LYS A O 1
ATOM 739 N N . ALA A 1 99 ? -18.546 -5.333 7.967 1.00 65.81 99 ALA A N 1
ATOM 740 C CA . ALA A 1 99 ? -19.389 -6.234 7.188 1.00 65.81 99 ALA A CA 1
ATOM 741 C C . ALA A 1 99 ? -18.751 -7.615 6.932 1.00 65.81 99 ALA A C 1
ATOM 743 O O . ALA A 1 99 ? -19.434 -8.518 6.445 1.00 65.81 99 ALA A O 1
ATOM 744 N N . LEU A 1 100 ? -17.461 -7.794 7.228 1.00 65.62 100 LEU A N 1
ATOM 745 C CA . LEU A 1 100 ? -16.737 -9.010 6.885 1.00 65.62 100 LEU A CA 1
ATOM 746 C C . LEU A 1 100 ? -16.841 -10.054 8.008 1.00 65.62 100 LEU A C 1
ATOM 748 O O . LEU A 1 100 ? -16.669 -9.746 9.188 1.00 65.62 100 LEU A O 1
ATOM 752 N N . LYS A 1 101 ? -17.119 -11.306 7.632 1.00 62.72 101 LYS A N 1
ATOM 753 C CA . LYS A 1 101 ? -17.205 -12.441 8.562 1.00 62.72 101 LY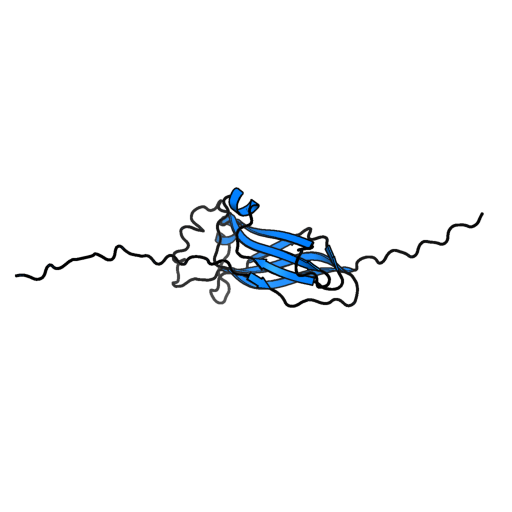S A CA 1
ATOM 754 C C . LYS A 1 101 ? -15.840 -13.127 8.706 1.00 62.72 101 LYS A C 1
ATOM 756 O O . LYS A 1 101 ? -15.120 -13.185 7.710 1.00 62.72 101 LYS A O 1
ATOM 761 N N . PRO A 1 102 ? -15.490 -13.664 9.891 1.00 68.00 102 PRO A N 1
ATOM 762 C CA . PRO A 1 102 ? -14.317 -14.524 10.045 1.00 68.00 102 PRO A CA 1
ATOM 763 C C . PRO A 1 102 ? -14.311 -15.668 9.024 1.00 68.00 102 PRO A C 1
ATOM 765 O O . PRO A 1 102 ? -15.378 -16.152 8.638 1.00 68.00 102 PRO A O 1
ATOM 768 N N . ASP A 1 103 ? -13.119 -16.083 8.594 1.00 65.19 103 ASP A N 1
ATOM 769 C CA . ASP A 1 103 ? -12.954 -17.240 7.711 1.00 65.19 103 ASP A CA 1
ATOM 770 C C . ASP A 1 103 ? -13.213 -18.570 8.449 1.00 65.19 103 ASP A C 1
ATOM 772 O O . ASP A 1 103 ? -13.479 -18.598 9.654 1.00 65.19 103 ASP A O 1
ATOM 776 N N . GLU A 1 104 ? -13.149 -19.690 7.724 1.00 67.06 104 GLU A N 1
ATOM 777 C CA . GLU A 1 104 ? -13.394 -21.040 8.263 1.00 67.06 104 GLU A CA 1
ATOM 778 C C . GLU A 1 104 ? -12.472 -21.399 9.444 1.00 67.06 104 GLU A C 1
ATOM 780 O O . GLU A 1 104 ? -12.832 -22.221 10.285 1.00 67.06 104 GLU A O 1
ATOM 785 N N . ASN A 1 105 ? -11.317 -20.734 9.556 1.00 68.62 105 ASN A N 1
ATOM 786 C CA . ASN A 1 105 ? -10.348 -20.911 10.635 1.00 68.62 105 ASN A CA 1
ATOM 787 C C . ASN A 1 105 ? -10.519 -19.879 11.763 1.00 68.62 105 ASN A C 1
ATOM 789 O O . ASN A 1 105 ? -9.614 -19.711 12.582 1.00 68.62 105 ASN A O 1
ATOM 793 N N . GLN A 1 106 ? -11.652 -19.167 11.798 1.00 63.75 106 GLN A N 1
ATOM 794 C CA . GLN A 1 106 ? -11.951 -18.073 12.731 1.00 63.75 106 GLN A CA 1
ATOM 795 C C . GLN A 1 106 ? -10.953 -16.908 12.666 1.00 63.75 106 GLN A C 1
ATOM 797 O O . GLN A 1 106 ? -10.864 -16.103 13.595 1.00 63.75 106 GLN A O 1
ATOM 802 N N . GLN A 1 107 ? -10.196 -16.784 11.576 1.00 63.62 107 GLN A N 1
ATOM 803 C CA . GLN A 1 107 ? -9.298 -15.654 11.389 1.00 63.62 107 GLN A CA 1
ATOM 804 C C . GLN A 1 107 ? -10.060 -14.492 10.750 1.00 63.62 107 GLN A C 1
ATOM 806 O O . GLN A 1 107 ? -11.025 -14.692 10.010 1.00 63.62 107 GLN A O 1
ATOM 811 N N . MET A 1 108 ? -9.610 -13.256 10.994 1.00 68.75 108 MET A N 1
ATOM 812 C CA . MET A 1 108 ? -10.178 -12.106 10.285 1.00 68.75 108 MET A CA 1
ATOM 813 C C . MET A 1 108 ? -10.048 -12.307 8.771 1.00 68.75 108 MET A C 1
ATOM 815 O O . MET A 1 108 ? -8.980 -12.738 8.320 1.00 68.75 108 MET A O 1
ATOM 819 N N . PRO A 1 109 ? -11.094 -11.986 7.997 1.00 68.31 109 PRO A N 1
ATOM 820 C CA . PRO A 1 109 ? -11.095 -12.151 6.552 1.00 68.31 109 PRO A CA 1
ATOM 821 C C . PRO A 1 109 ? -10.014 -11.292 5.900 1.00 68.31 109 PRO A C 1
ATOM 823 O O . PRO A 1 109 ? -9.620 -10.242 6.419 1.00 68.31 109 PRO A O 1
ATOM 826 N N . LEU A 1 110 ? -9.532 -11.764 4.753 1.00 78.56 110 LEU A N 1
ATOM 827 C CA . LEU A 1 110 ? -8.641 -10.989 3.901 1.00 78.56 110 LEU A CA 1
ATOM 828 C C . LEU A 1 110 ? -9.401 -9.808 3.303 1.00 78.56 110 LEU A C 1
ATOM 830 O O . LEU A 1 110 ? -10.573 -9.915 2.941 1.00 78.56 110 LEU A O 1
ATOM 834 N N . MET A 1 111 ? -8.723 -8.670 3.251 1.00 83.00 111 MET A N 1
ATOM 835 C CA . MET A 1 111 ? -9.258 -7.437 2.707 1.00 83.00 111 MET A CA 1
ATOM 836 C C . MET A 1 111 ? -8.425 -7.015 1.524 1.00 83.00 111 MET A C 1
ATOM 838 O O . MET A 1 111 ? -7.280 -6.588 1.681 1.00 83.00 111 MET A O 1
ATOM 842 N N . ASP A 1 112 ? -9.054 -7.076 0.365 1.00 88.62 112 ASP A N 1
ATOM 843 C CA . ASP A 1 112 ? -8.389 -6.736 -0.873 1.00 88.62 112 ASP A CA 1
ATOM 844 C C . ASP A 1 112 ? -8.491 -5.227 -1.072 1.00 88.62 112 ASP A C 1
ATOM 846 O O . ASP A 1 112 ? -9.577 -4.621 -1.035 1.00 88.62 112 ASP A O 1
ATOM 850 N N . ILE A 1 113 ? -7.329 -4.608 -1.243 1.00 91.00 113 ILE A N 1
ATOM 851 C CA . ILE A 1 113 ? -7.210 -3.216 -1.648 1.00 91.00 113 ILE A CA 1
ATOM 852 C C . ILE A 1 113 ? -6.501 -3.161 -2.982 1.00 91.00 113 ILE A C 1
ATOM 854 O O . ILE A 1 113 ? -5.426 -3.727 -3.164 1.00 91.00 113 ILE A O 1
ATOM 858 N N . GLU A 1 114 ? -7.113 -2.434 -3.906 1.00 93.06 114 GLU A N 1
ATOM 859 C CA . GLU A 1 114 ? -6.554 -2.207 -5.222 1.00 93.06 114 GLU A CA 1
ATOM 860 C C . GLU A 1 114 ? -5.927 -0.817 -5.287 1.00 93.06 114 GLU A C 1
ATOM 862 O O . GLU A 1 114 ? -6.610 0.200 -5.174 1.00 93.06 114 GLU A O 1
ATOM 867 N N . ALA A 1 115 ? -4.624 -0.788 -5.523 1.00 91.56 115 ALA A N 1
ATOM 868 C CA . ALA A 1 115 ? -3.908 0.389 -5.970 1.00 91.56 115 ALA A CA 1
ATOM 869 C C . ALA A 1 115 ? -4.033 0.452 -7.497 1.00 91.56 115 ALA A C 1
ATOM 871 O O . ALA A 1 115 ? -3.457 -0.370 -8.215 1.00 91.56 115 ALA A O 1
ATOM 872 N N . ARG A 1 116 ? -4.873 1.361 -7.994 1.00 89.31 116 ARG A N 1
ATOM 873 C CA . ARG A 1 116 ? -5.176 1.531 -9.425 1.00 89.31 116 ARG A CA 1
ATOM 874 C C . ARG A 1 116 ? -4.508 2.786 -9.970 1.00 89.31 116 ARG A C 1
ATOM 876 O O . ARG A 1 116 ? -4.229 3.711 -9.214 1.00 89.31 116 ARG A O 1
ATOM 883 N N . HIS A 1 117 ? -4.364 2.835 -11.294 1.00 85.75 117 HIS A N 1
ATOM 884 C CA . HIS A 1 117 ? -3.801 3.978 -12.021 1.00 85.75 117 HIS A CA 1
ATOM 885 C C . HIS A 1 117 ? -2.325 4.235 -11.684 1.00 85.75 117 HIS A C 1
ATOM 887 O O . HIS A 1 117 ? -1.873 5.374 -11.681 1.00 85.75 117 HIS A O 1
ATOM 893 N N . LEU A 1 118 ? -1.562 3.166 -11.436 1.00 87.88 118 LEU A N 1
ATOM 894 C CA . LEU A 1 118 ? -0.137 3.230 -11.088 1.00 87.88 118 LEU A CA 1
ATOM 895 C C . LEU A 1 118 ? 0.785 3.559 -12.272 1.00 87.88 118 LEU A C 1
ATOM 897 O O . LEU A 1 118 ? 1.990 3.443 -12.121 1.00 87.88 118 LEU A O 1
ATOM 901 N N . ASP A 1 119 ? 0.232 3.909 -13.430 1.00 83.88 119 ASP A N 1
ATOM 902 C CA . ASP A 1 119 ? 0.812 3.904 -14.778 1.00 83.88 119 ASP A CA 1
ATOM 903 C C . ASP A 1 119 ? 2.333 4.167 -14.913 1.00 83.88 119 ASP A C 1
ATOM 905 O O . ASP A 1 119 ? 2.771 5.205 -15.408 1.00 83.88 119 ASP A O 1
ATOM 909 N N . CYS A 1 120 ? 3.160 3.196 -14.517 1.00 90.38 120 CYS A N 1
ATOM 910 C CA . CYS A 1 120 ? 4.617 3.285 -14.543 1.00 90.38 120 CYS A CA 1
ATOM 911 C C . CYS A 1 120 ? 5.201 2.124 -15.348 1.00 90.38 120 CYS A C 1
ATOM 913 O O . CYS A 1 120 ? 4.728 0.987 -15.280 1.00 90.38 120 CYS A O 1
ATOM 915 N N . ALA A 1 121 ? 6.216 2.430 -16.158 1.00 92.12 121 ALA A N 1
ATOM 916 C CA . ALA A 1 121 ? 6.817 1.487 -17.092 1.00 92.12 121 ALA A CA 1
ATOM 917 C C . ALA A 1 121 ? 8.230 1.101 -16.653 1.00 92.12 121 ALA A C 1
ATOM 919 O O . ALA A 1 121 ? 9.073 1.978 -16.460 1.00 92.12 121 ALA A O 1
ATOM 920 N N . GLY A 1 122 ? 8.515 -0.197 -16.605 1.00 91.62 122 GLY A N 1
ATOM 921 C CA . GLY A 1 122 ? 9.823 -0.720 -16.227 1.00 91.62 122 GLY A CA 1
ATOM 922 C C . GLY A 1 122 ? 10.008 -2.190 -16.595 1.00 91.62 122 GLY A C 1
ATOM 923 O O . GLY A 1 122 ? 9.048 -2.907 -16.883 1.00 91.62 122 GLY A O 1
ATOM 924 N N . MET A 1 123 ? 11.259 -2.629 -16.617 1.00 92.88 123 MET A N 1
ATOM 925 C CA . MET A 1 123 ? 11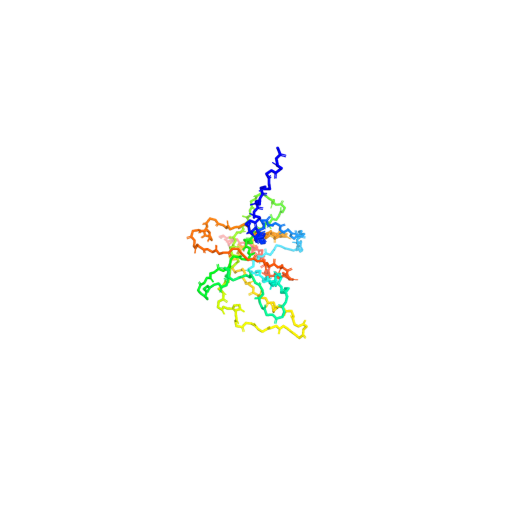.677 -4.027 -16.685 1.00 92.88 123 MET A CA 1
ATOM 926 C C . MET A 1 123 ? 11.813 -4.636 -15.289 1.00 92.88 123 MET A C 1
ATOM 928 O O . MET A 1 123 ? 11.829 -5.852 -15.145 1.00 92.88 123 MET A O 1
ATOM 932 N N . SER A 1 124 ? 11.894 -3.813 -14.245 1.00 94.38 124 SER A N 1
ATOM 933 C CA . SER A 1 124 ? 11.919 -4.271 -12.860 1.00 94.38 124 SER A CA 1
ATOM 934 C C . SER A 1 124 ? 11.125 -3.348 -11.943 1.00 94.38 124 SER A C 1
ATOM 936 O O . SER A 1 124 ? 11.151 -2.126 -12.105 1.00 94.38 124 SER A O 1
ATOM 938 N N . PHE A 1 125 ? 10.430 -3.940 -10.971 1.00 95.19 125 PHE A N 1
ATOM 939 C CA . PHE A 1 125 ? 9.598 -3.226 -10.005 1.00 95.19 125 PHE A CA 1
ATOM 940 C C . PHE A 1 125 ? 9.953 -3.617 -8.575 1.00 95.19 125 PHE A C 1
ATOM 942 O O . PHE A 1 125 ? 10.200 -4.788 -8.283 1.00 95.19 125 PHE A O 1
ATOM 949 N N . LYS A 1 126 ? 9.918 -2.650 -7.662 1.00 95.56 126 LYS A N 1
ATOM 950 C CA . LYS A 1 126 ? 9.973 -2.898 -6.221 1.00 95.56 126 LYS A CA 1
ATOM 951 C C . LYS A 1 126 ? 8.841 -2.152 -5.535 1.00 95.56 126 LYS A C 1
ATOM 953 O O . LYS A 1 126 ? 8.611 -0.979 -5.814 1.00 95.56 126 LYS A O 1
ATOM 958 N N . LEU A 1 127 ? 8.145 -2.841 -4.638 1.00 95.62 127 LEU A N 1
ATOM 959 C CA . LEU A 1 127 ? 7.041 -2.281 -3.872 1.00 95.62 127 LEU A CA 1
ATOM 960 C C . LEU A 1 127 ? 7.506 -2.042 -2.437 1.00 95.62 127 LEU A C 1
ATOM 962 O O . LEU A 1 127 ? 8.098 -2.925 -1.810 1.00 95.62 127 LEU A O 1
ATOM 966 N N . ARG A 1 128 ? 7.229 -0.849 -1.924 1.00 94.56 128 ARG A N 1
ATOM 967 C CA . ARG A 1 128 ? 7.488 -0.451 -0.544 1.00 94.56 128 ARG A CA 1
ATOM 968 C C . ARG A 1 128 ? 6.179 -0.054 0.107 1.00 94.56 128 ARG A C 1
ATOM 970 O O . ARG A 1 128 ? 5.469 0.809 -0.395 1.00 94.56 128 ARG A O 1
ATOM 977 N N . PHE A 1 129 ? 5.886 -0.650 1.250 1.00 92.75 129 PHE A N 1
ATOM 978 C CA . PHE A 1 129 ? 4.709 -0.351 2.050 1.00 92.75 129 PHE A CA 1
ATOM 979 C C . PHE A 1 129 ? 5.151 0.357 3.320 1.00 92.75 129 PHE A C 1
ATOM 981 O O . PHE A 1 129 ? 5.913 -0.202 4.108 1.00 92.75 129 PHE A O 1
ATOM 988 N N . LYS A 1 130 ? 4.677 1.584 3.522 1.00 90.88 130 LYS A N 1
ATOM 989 C CA . LYS A 1 130 ? 4.926 2.372 4.734 1.00 90.88 130 LYS A CA 1
ATOM 990 C C . LYS A 1 130 ? 3.639 2.466 5.537 1.00 90.88 130 LYS A C 1
ATOM 992 O O . LYS A 1 130 ? 2.636 2.892 4.991 1.00 90.88 130 LYS A O 1
ATOM 997 N N . ASN A 1 131 ? 3.658 2.150 6.827 1.00 82.88 131 ASN A N 1
ATOM 998 C CA . ASN A 1 131 ? 2.500 2.388 7.705 1.00 82.88 131 ASN A CA 1
ATOM 999 C C . ASN A 1 131 ? 2.480 3.815 8.307 1.00 82.88 131 ASN A C 1
ATOM 1001 O O . ASN A 1 131 ? 1.667 4.139 9.175 1.00 82.88 131 ASN A O 1
ATOM 1005 N N . ALA A 1 132 ? 3.392 4.682 7.860 1.00 82.56 132 ALA A N 1
ATOM 1006 C CA . ALA A 1 132 ? 3.356 6.101 8.180 1.00 82.56 132 ALA A CA 1
ATOM 1007 C C . ALA A 1 132 ? 2.212 6.771 7.411 1.00 82.56 132 ALA A C 1
ATOM 1009 O O . ALA A 1 132 ? 2.072 6.565 6.206 1.00 82.56 132 ALA A O 1
ATOM 1010 N N . LEU A 1 133 ? 1.421 7.599 8.102 1.00 81.31 133 LEU A N 1
ATOM 1011 C CA . LEU A 1 133 ? 0.383 8.394 7.451 1.00 81.31 133 LEU A CA 1
ATOM 1012 C C . LEU A 1 133 ? 1.053 9.375 6.490 1.00 81.31 133 LEU A C 1
ATOM 1014 O O . LEU A 1 133 ? 1.926 10.144 6.897 1.00 81.31 133 LEU A O 1
ATOM 1018 N N . SER A 1 134 ? 0.605 9.390 5.237 1.00 83.38 134 SER A N 1
ATOM 1019 C CA . SER A 1 134 ? 0.954 10.466 4.316 1.00 83.38 134 SER A CA 1
ATOM 1020 C C . SER A 1 134 ? 0.433 11.812 4.847 1.00 83.38 134 SER A C 1
ATOM 1022 O O . SER A 1 134 ? -0.474 11.874 5.690 1.00 83.38 134 SER A O 1
ATOM 1024 N N . ALA A 1 135 ? 0.973 12.923 4.340 1.00 86.75 135 ALA A N 1
ATOM 1025 C CA . ALA A 1 135 ? 0.451 14.250 4.671 1.00 86.75 135 ALA A CA 1
ATOM 1026 C C . ALA A 1 135 ? -1.035 14.387 4.281 1.00 86.75 135 ALA A C 1
ATOM 1028 O O . ALA A 1 135 ? -1.814 14.982 5.024 1.00 86.75 135 ALA A O 1
ATOM 1029 N N . ALA A 1 136 ? -1.439 13.772 3.162 1.00 84.81 136 ALA A N 1
ATOM 1030 C CA . ALA A 1 136 ? -2.823 13.753 2.701 1.00 84.81 136 ALA A CA 1
ATOM 1031 C C . ALA A 1 136 ? -3.728 12.932 3.635 1.00 84.81 136 ALA A C 1
ATOM 1033 O O . ALA A 1 136 ? -4.777 13.420 4.050 1.00 84.81 136 ALA A O 1
ATOM 1034 N N . ALA A 1 137 ? -3.301 11.730 4.034 1.00 86.25 137 ALA A N 1
ATOM 1035 C CA . ALA A 1 137 ? -4.031 10.883 4.977 1.00 86.25 137 ALA A CA 1
ATOM 1036 C C . ALA A 1 137 ? -4.157 11.542 6.360 1.00 86.25 137 ALA A C 1
ATOM 1038 O O . ALA A 1 137 ? -5.208 11.462 6.994 1.00 86.25 137 ALA A O 1
ATOM 1039 N N . THR A 1 138 ? -3.107 12.238 6.804 1.00 87.62 138 THR A N 1
ATOM 1040 C CA . THR A 1 138 ? -3.121 13.015 8.051 1.00 87.62 138 THR A CA 1
ATOM 1041 C C . THR A 1 138 ? -4.132 14.159 7.971 1.00 87.62 138 THR A C 1
ATOM 1043 O O . THR A 1 138 ? -4.966 14.298 8.861 1.00 87.62 138 THR A O 1
ATOM 1046 N N . ALA A 1 139 ? -4.109 14.945 6.889 1.00 88.12 139 ALA A N 1
ATOM 1047 C CA . ALA A 1 139 ? -5.052 16.044 6.676 1.00 88.12 139 ALA A CA 1
ATOM 1048 C C . ALA A 1 139 ? -6.509 15.560 6.556 1.00 88.12 139 ALA A C 1
ATOM 1050 O O . ALA A 1 139 ? -7.425 16.247 7.000 1.00 88.12 139 ALA A O 1
ATOM 1051 N N . ALA A 1 140 ? -6.720 14.361 6.005 1.00 86.56 140 ALA A N 1
ATOM 1052 C CA . ALA A 1 140 ? -8.024 13.709 5.911 1.00 86.56 140 ALA A CA 1
ATOM 1053 C C . ALA A 1 140 ? -8.492 13.051 7.227 1.00 86.56 140 ALA A C 1
ATOM 1055 O O . ALA A 1 140 ? -9.580 12.478 7.270 1.00 86.56 140 ALA A O 1
ATOM 1056 N N . GLY A 1 141 ? -7.694 13.107 8.301 1.00 86.44 141 GLY A N 1
ATOM 1057 C CA . GLY A 1 141 ? -8.048 12.533 9.601 1.00 86.44 141 GLY A CA 1
ATOM 1058 C C . GLY A 1 141 ? -8.059 11.002 9.627 1.00 86.44 141 GLY A C 1
ATOM 1059 O O . GLY A 1 141 ? -8.775 10.406 10.432 1.00 86.44 141 GLY A O 1
ATOM 1060 N N . HIS A 1 142 ? -7.297 10.348 8.746 1.00 88.38 142 HIS A N 1
ATOM 1061 C CA . HIS A 1 142 ? -7.217 8.890 8.721 1.00 88.38 142 HIS A CA 1
ATOM 1062 C C . HIS A 1 142 ? -6.542 8.348 9.984 1.00 88.38 142 HIS A C 1
ATOM 1064 O O . HIS A 1 142 ? -5.610 8.945 10.526 1.00 88.38 142 HIS A O 1
ATOM 1070 N N . LYS A 1 143 ? -6.968 7.160 10.419 1.00 82.88 143 LYS A N 1
ATOM 1071 C CA . LYS A 1 143 ? -6.374 6.470 11.571 1.00 82.88 143 LYS A CA 1
ATOM 1072 C C . LYS A 1 143 ? -5.513 5.298 11.103 1.00 82.88 143 LYS A C 1
ATOM 1074 O O . LYS A 1 143 ? -5.910 4.564 10.201 1.00 82.88 143 LYS A O 1
ATOM 1079 N N . LYS A 1 144 ? -4.342 5.096 11.710 1.00 79.75 144 LYS A N 1
ATOM 1080 C CA . LYS A 1 144 ? -3.491 3.921 11.438 1.00 79.75 144 LYS A CA 1
ATOM 1081 C C . LYS A 1 144 ? -4.093 2.696 12.104 1.00 79.75 144 LYS A C 1
ATOM 1083 O O . LYS A 1 144 ? -4.400 2.773 13.287 1.00 79.75 144 LYS A O 1
ATOM 1088 N N . GLY A 1 145 ? -4.218 1.577 11.398 1.00 73.19 145 GLY A N 1
ATOM 1089 C CA . GLY A 1 145 ? -4.605 0.313 12.031 1.00 73.19 145 GLY A CA 1
ATOM 1090 C C . GLY A 1 145 ? -3.490 -0.730 12.049 1.00 73.19 145 GLY A C 1
ATOM 1091 O O . GLY A 1 145 ? -2.436 -0.562 11.437 1.00 73.19 145 GLY A O 1
ATOM 1092 N N . LEU A 1 146 ? -3.734 -1.814 12.784 1.00 73.75 146 LEU A N 1
ATOM 1093 C CA . LEU A 1 146 ? -2.828 -2.953 12.907 1.00 73.75 146 LEU A CA 1
ATOM 1094 C C . LEU A 1 146 ? -3.183 -4.001 11.852 1.00 73.75 146 LEU A C 1
ATOM 1096 O O . LEU A 1 146 ? -4.155 -4.742 12.000 1.00 73.75 146 LEU A O 1
ATOM 1100 N N . PHE A 1 147 ? -2.395 -4.069 10.782 1.00 78.31 147 PHE A N 1
ATOM 1101 C CA . PHE A 1 147 ? -2.611 -5.011 9.687 1.00 78.31 147 PHE A CA 1
ATOM 1102 C C . PHE A 1 147 ? -1.306 -5.697 9.281 1.00 78.31 147 PHE A C 1
ATOM 1104 O O . PHE A 1 147 ? -0.230 -5.109 9.342 1.00 78.31 147 PHE A O 1
ATOM 1111 N N . ARG A 1 148 ? -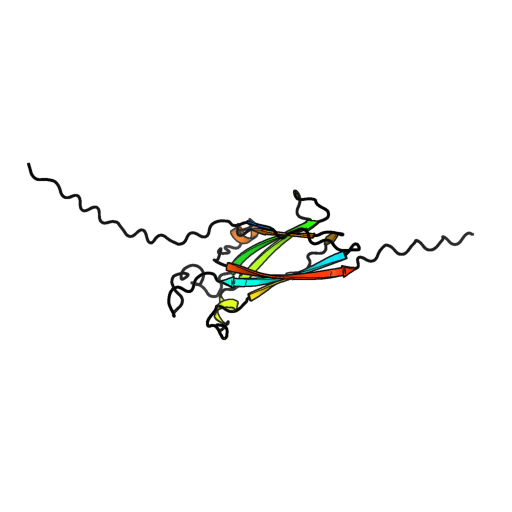1.417 -6.948 8.829 1.00 81.50 148 ARG A N 1
ATOM 1112 C CA . ARG A 1 148 ? -0.382 -7.671 8.089 1.00 81.50 148 ARG A CA 1
ATOM 1113 C C . ARG A 1 148 ? -0.742 -7.714 6.616 1.00 81.50 148 ARG A C 1
ATOM 1115 O O . ARG A 1 148 ? -1.905 -7.917 6.270 1.00 81.50 148 ARG A O 1
ATOM 1122 N N . ILE A 1 149 ? 0.267 -7.606 5.765 1.00 87.44 149 ILE A N 1
ATOM 1123 C CA . ILE A 1 149 ? 0.142 -7.969 4.355 1.00 87.44 149 ILE A CA 1
ATOM 1124 C C . ILE A 1 149 ? 0.129 -9.499 4.287 1.00 87.44 149 ILE A C 1
ATOM 1126 O O . ILE A 1 149 ? 1.019 -10.155 4.824 1.00 87.44 149 ILE A O 1
ATOM 1130 N N . ALA A 1 150 ? -0.911 -10.063 3.685 1.00 87.12 150 ALA A N 1
ATOM 1131 C CA . ALA A 1 150 ? -1.061 -11.498 3.482 1.00 87.12 150 ALA A CA 1
ATOM 1132 C C . ALA A 1 150 ? -0.578 -11.925 2.093 1.00 87.12 150 ALA A C 1
ATOM 1134 O O . ALA A 1 150 ? 0.055 -12.968 1.966 1.00 87.12 150 ALA A O 1
ATOM 1135 N N . TYR A 1 151 ? -0.865 -11.121 1.069 1.00 89.50 151 TYR A N 1
ATOM 1136 C CA . TYR A 1 151 ? -0.405 -11.360 -0.294 1.00 89.50 151 TYR A CA 1
ATOM 1137 C C . TYR A 1 151 ? -0.342 -10.055 -1.090 1.00 89.50 151 TYR A C 1
ATOM 1139 O O . TYR A 1 151 ? -0.938 -9.043 -0.707 1.00 89.50 151 TYR A O 1
ATOM 1147 N N . ILE A 1 152 ? 0.381 -10.102 -2.208 1.00 93.19 152 ILE A N 1
ATOM 1148 C CA . ILE A 1 152 ? 0.491 -9.014 -3.176 1.00 93.19 152 ILE A CA 1
ATOM 1149 C C . ILE A 1 152 ? 0.386 -9.618 -4.578 1.00 93.19 152 ILE A C 1
ATOM 1151 O O . ILE A 1 152 ? 1.111 -10.558 -4.896 1.00 93.19 152 ILE A O 1
ATOM 1155 N N . GLU A 1 153 ? -0.477 -9.057 -5.417 1.00 93.62 153 GLU A N 1
ATOM 1156 C CA . GLU A 1 153 ? -0.611 -9.401 -6.833 1.00 93.62 153 GLU A CA 1
ATOM 1157 C C . GLU A 1 153 ? -0.337 -8.174 -7.702 1.00 93.62 153 GLU A C 1
ATOM 1159 O O . GLU A 1 153 ? -0.854 -7.083 -7.449 1.00 93.62 153 GLU A O 1
ATOM 1164 N N . LEU A 1 154 ? 0.458 -8.359 -8.754 1.00 92.25 154 LEU A N 1
ATOM 1165 C CA . LEU A 1 154 ? 0.801 -7.312 -9.709 1.00 92.25 154 LEU A CA 1
ATOM 1166 C C . LEU A 1 154 ? 0.102 -7.587 -11.037 1.00 92.25 154 LEU A C 1
ATOM 1168 O O . LEU A 1 154 ? 0.184 -8.685 -11.579 1.00 92.25 154 LEU A O 1
ATOM 1172 N N . TYR A 1 155 ? -0.539 -6.560 -11.583 1.00 92.50 155 TYR A N 1
ATOM 1173 C CA . TYR A 1 155 ? -1.194 -6.606 -12.882 1.00 92.50 155 TYR A CA 1
ATOM 1174 C C . TYR A 1 155 ? -0.417 -5.702 -13.833 1.00 92.50 155 TYR A C 1
ATOM 1176 O O . TYR A 1 155 ? -0.475 -4.469 -13.750 1.00 92.50 155 TYR A O 1
ATOM 1184 N N . VAL A 1 156 ? 0.333 -6.345 -14.721 1.00 91.81 156 VAL A N 1
ATOM 1185 C CA . VAL A 1 156 ? 1.212 -5.702 -15.694 1.00 91.81 156 VAL A CA 1
ATOM 1186 C C . VAL A 1 156 ? 0.716 -5.954 -17.113 1.00 91.81 156 VAL A C 1
ATOM 1188 O O . VAL A 1 156 ? 0.074 -6.963 -17.394 1.00 91.81 156 VAL A O 1
ATOM 1191 N N . THR A 1 157 ? 1.022 -5.031 -18.016 1.00 90.50 157 THR A N 1
ATOM 1192 C CA . THR A 1 157 ? 0.745 -5.151 -19.455 1.00 90.50 157 THR A CA 1
ATOM 1193 C C . THR A 1 157 ? 2.042 -4.937 -20.225 1.00 90.50 157 THR A C 1
ATOM 1195 O O . THR A 1 157 ? 2.841 -4.106 -19.786 1.00 90.50 157 THR A O 1
ATOM 1198 N N . PRO A 1 158 ? 2.306 -5.661 -21.327 1.00 86.00 158 PRO A N 1
ATOM 1199 C CA . PRO A 1 158 ? 3.459 -5.367 -22.169 1.00 86.00 158 PRO A CA 1
ATOM 1200 C C . PRO A 1 158 ? 3.428 -3.892 -22.567 1.00 86.00 158 PRO A C 1
ATOM 1202 O O . PRO A 1 158 ? 2.403 -3.395 -23.034 1.00 86.00 158 PRO A O 1
ATOM 1205 N N . SER A 1 159 ? 4.525 -3.171 -22.341 1.00 76.25 159 SER A N 1
ATOM 1206 C CA . SER A 1 159 ? 4.646 -1.831 -22.902 1.00 76.25 159 SER A CA 1
ATOM 1207 C C . SER A 1 159 ? 4.804 -2.033 -24.398 1.00 76.25 159 SER A C 1
ATOM 1209 O O . SER A 1 159 ? 5.768 -2.681 -24.800 1.00 76.25 159 SER A O 1
ATOM 1211 N N . GLU A 1 160 ? 3.884 -1.519 -25.215 1.00 66.38 160 GLU A N 1
ATOM 1212 C CA . GLU A 1 160 ? 4.085 -1.515 -26.661 1.00 66.38 160 GLU A CA 1
ATOM 1213 C C . GLU A 1 160 ? 5.432 -0.839 -26.934 1.00 66.38 160 GLU A C 1
ATOM 1215 O O . GLU A 1 160 ? 5.630 0.354 -26.696 1.00 66.38 160 GLU A O 1
ATOM 1220 N N . SER A 1 161 ? 6.412 -1.642 -27.342 1.00 49.50 161 SER A N 1
ATOM 1221 C CA . SER A 1 161 ? 7.628 -1.151 -27.960 1.00 49.50 161 SER A CA 1
ATOM 1222 C C . SER A 1 161 ? 7.183 -0.386 -29.194 1.00 49.50 161 SER A C 1
ATOM 1224 O O . SER A 1 161 ? 6.518 -0.966 -30.050 1.00 49.50 161 SER A O 1
ATOM 1226 N N . SER A 1 162 ? 7.515 0.904 -29.237 1.00 45.06 162 SER A N 1
ATOM 1227 C CA . SER A 1 162 ? 7.374 1.792 -30.389 1.00 45.06 162 SER A CA 1
ATOM 1228 C C . SER A 1 162 ? 7.416 1.010 -31.701 1.00 45.06 162 SER A C 1
ATOM 1230 O O . SER A 1 162 ? 8.444 0.407 -32.023 1.00 45.06 162 SER A O 1
ATOM 1232 N N . ILE A 1 163 ? 6.298 1.008 -32.428 1.00 46.09 163 ILE A N 1
ATOM 1233 C CA . ILE A 1 163 ? 6.230 0.525 -33.807 1.00 46.09 163 ILE A CA 1
ATOM 1234 C C . ILE A 1 163 ? 7.416 1.165 -34.552 1.00 46.09 163 ILE A C 1
ATOM 1236 O O . ILE A 1 163 ? 7.586 2.383 -34.435 1.00 46.09 163 ILE A O 1
ATOM 1240 N N . PRO A 1 164 ? 8.271 0.400 -35.259 1.00 46.19 164 PRO A N 1
ATOM 1241 C CA . PRO A 1 164 ? 9.340 0.993 -36.050 1.00 46.19 164 PRO A CA 1
ATOM 1242 C C . PRO A 1 164 ? 8.704 2.005 -36.998 1.00 46.19 164 PRO A C 1
ATOM 1244 O O . PRO A 1 164 ? 7.754 1.647 -37.696 1.00 46.19 164 PRO A O 1
ATOM 1247 N N . ASN A 1 165 ? 9.183 3.254 -36.980 1.00 46.19 165 ASN A N 1
ATOM 1248 C CA . ASN A 1 165 ? 8.740 4.288 -37.912 1.00 46.19 165 ASN A CA 1
ATOM 1249 C C . ASN A 1 165 ? 8.637 3.668 -39.307 1.00 46.19 165 ASN A C 1
ATOM 1251 O O . ASN A 1 165 ? 9.630 3.153 -39.831 1.00 46.19 165 ASN A O 1
ATOM 1255 N N . ALA A 1 166 ? 7.429 3.672 -39.874 1.00 53.88 166 ALA A N 1
ATOM 1256 C CA . ALA A 1 166 ? 7.254 3.317 -41.269 1.00 53.88 166 ALA A CA 1
ATOM 1257 C C . ALA A 1 166 ? 8.222 4.192 -42.087 1.00 53.88 166 ALA A C 1
ATOM 1259 O O . ALA A 1 166 ? 8.332 5.387 -41.788 1.00 53.88 166 ALA A O 1
ATOM 1260 N N . PRO A 1 167 ? 8.965 3.625 -43.051 1.00 53.72 167 PRO A N 1
ATOM 1261 C CA . PRO A 1 167 ? 9.878 4.415 -43.862 1.00 53.72 167 PRO A CA 1
ATOM 1262 C C . PRO A 1 167 ? 9.098 5.555 -44.525 1.00 53.72 167 PRO A C 1
ATOM 1264 O O . PRO A 1 167 ? 8.017 5.327 -45.074 1.00 53.72 167 PRO A O 1
ATOM 1267 N N . GLU A 1 168 ? 9.629 6.778 -44.426 1.00 55.44 168 GLU A N 1
ATOM 1268 C CA . GLU A 1 168 ? 9.072 7.947 -45.109 1.00 55.44 168 GLU A CA 1
ATOM 1269 C C . GLU A 1 168 ? 8.862 7.620 -46.595 1.00 55.44 168 GLU A C 1
ATOM 1271 O O . GLU A 1 168 ? 9.768 7.063 -47.228 1.00 55.44 168 GLU A O 1
ATOM 1276 N N . PRO A 1 169 ? 7.697 7.956 -47.178 1.00 53.84 169 PRO A N 1
ATOM 1277 C CA . PRO A 1 169 ? 7.525 7.850 -48.614 1.00 53.84 169 PRO A CA 1
ATOM 1278 C C . PRO A 1 169 ? 8.519 8.805 -49.278 1.00 53.84 169 PRO A C 1
ATOM 1280 O O . PRO A 1 169 ? 8.467 10.019 -49.090 1.00 53.84 169 PRO A O 1
ATOM 1283 N N . THR A 1 170 ? 9.465 8.234 -50.018 1.00 60.31 170 THR A N 1
ATOM 1284 C CA . THR A 1 170 ? 10.413 8.997 -50.831 1.00 60.31 170 THR A CA 1
ATOM 1285 C C . THR A 1 170 ? 9.632 9.682 -51.965 1.00 60.31 170 THR A C 1
ATOM 1287 O O . THR A 1 170 ? 8.753 9.026 -52.532 1.00 60.31 170 THR A O 1
ATOM 1290 N N . PRO A 1 171 ? 9.885 10.974 -52.255 1.00 66.25 171 PRO A N 1
ATOM 1291 C CA . PRO A 1 171 ? 9.166 11.729 -53.285 1.00 66.25 171 PRO A CA 1
ATOM 1292 C C . PRO A 1 171 ? 9.354 11.179 -54.703 1.00 66.25 171 PRO A C 1
ATOM 1294 O O . PRO A 1 171 ? 10.417 10.574 -54.977 1.00 66.25 171 PRO A O 1
#

Secondary structure (DSSP, 8-state):
----------------------EEEPPPEEEEEEEEEEEEEEEEEE----SSS--S-TTTSS-TTPEEEEEEEEEEETT--SS-SEEEEEEEEHHHHHTPPP-TTSPPPPEEEEEEEEEEEEEEEEEEEE-SPPHHHHHTT-EE--EEEEEEEEEEEE-------PPP---

Radius of gyration: 23.25 Å; chains: 1; bounding box: 36×37×117 Å